Protein AF-K9TD80-F1 (afdb_monomer)

Sequence (139 aa):
MKETVGSLRAYFGLIGVLSVLSTLGELYFYLSFQPGNLFGILLTLIGLGLSCLFLYFSFDLKKLLIKSPEFVSRVILVSAGFQIISLVFSLLWDNGVASIVKPGIGILICWYLLANINRLSRSLQEEMAQKPNENKTDN

Secondary structure (DSSP, 8-state):
----HHHHHHHHHHHHHHHHHHHHHHHHHHHHH-TT-HHHHHHHHHHHHHHHHHHHHHHHHHHHHHH-HHHHHHHHHHHHHHHHHHHHHHHHH---HHHHHHHHHHHHHHHHHHHHHHHHHHHHHHHHHHTTSSSSS--

Foldseek 3Di:
DQDDPLNLLVLLQVQLVVQLVVLVVQCCCCVPPPVVPVVSNVLSVVSNVLSVVSNVCSVCVVVCLAPPLPVVLVSLVVQLVSLVVQLVVCVVPPPDPCSNVVSVVSNVSSVVSNVSSVVVSVVVVVVVVVPPPPPPDDD

Radius of gyration: 18.93 Å; Cα contacts (8 Å, |Δi|>4): 98; chains: 1; bounding box: 47×21×67 Å

Mean predicted aligned error: 9.88 Å

Nearest PDB structures (foldseek):
  6q58-assembly1_A  TM=6.544E-01  e=3.831E+00  Streptomyces lividans 1326
  6qvh-assembly1_A  TM=5.609E-01  e=2.320E+00  Streptomyces lividans 1326
  6qyb-assembly1_A  TM=5.605E-01  e=2.696E+00  Streptomyces lividans 1326
  3ja6-assembly1_I  TM=4.827E-01  e=5.722E+00  Escherichia coli

Organism: NCBI:txid56110

Structure (mmCIF, N/CA/C/O backbone):
data_AF-K9TD80-F1
#
_entry.id   AF-K9TD80-F1
#
loop_
_atom_site.group_PDB
_atom_site.id
_atom_site.type_symbol
_atom_site.label_atom_id
_atom_site.label_alt_id
_atom_site.label_comp_id
_atom_site.label_asym_id
_atom_site.label_entity_id
_atom_site.label_seq_id
_atom_site.pdbx_PDB_ins_code
_atom_site.Cartn_x
_atom_site.Cartn_y
_atom_site.Cartn_z
_atom_site.occupancy
_atom_site.B_iso_or_equiv
_atom_site.auth_seq_id
_atom_site.auth_comp_id
_atom_site.auth_asym_id
_atom_site.auth_atom_id
_atom_site.pdbx_PDB_model_num
ATOM 1 N N . MET A 1 1 ? -25.327 2.388 3.262 1.00 47.34 1 MET A N 1
ATOM 2 C CA . MET A 1 1 ? -24.939 1.171 4.009 1.00 47.34 1 MET A CA 1
ATOM 3 C C . MET A 1 1 ? -23.880 1.562 5.035 1.00 47.34 1 MET A C 1
ATOM 5 O O . MET A 1 1 ? -22.916 2.222 4.664 1.00 47.34 1 MET A O 1
ATOM 9 N N . LYS A 1 2 ? -24.106 1.293 6.329 1.00 51.56 2 LYS A N 1
ATOM 10 C CA . LYS A 1 2 ? -23.135 1.596 7.396 1.00 51.56 2 LYS A CA 1
ATOM 11 C C . LYS A 1 2 ? -22.013 0.562 7.311 1.00 51.56 2 LYS A C 1
ATOM 13 O O . LYS A 1 2 ? -22.211 -0.579 7.709 1.00 51.56 2 LYS A O 1
ATOM 18 N N . GLU A 1 3 ? -20.876 0.930 6.735 1.00 55.09 3 GLU A N 1
ATOM 19 C CA . GLU A 1 3 ? -19.716 0.039 6.716 1.00 55.09 3 GLU A CA 1
ATOM 20 C C . GLU A 1 3 ? -19.195 -0.149 8.138 1.00 55.09 3 GLU A C 1
ATOM 22 O O . GLU A 1 3 ? -18.889 0.816 8.839 1.00 55.09 3 GLU A O 1
ATOM 27 N N . THR A 1 4 ? -19.142 -1.401 8.576 1.00 68.44 4 THR A N 1
ATOM 28 C CA . THR A 1 4 ? -18.625 -1.789 9.885 1.00 68.44 4 THR A CA 1
ATOM 29 C C . THR A 1 4 ? -17.099 -1.812 9.874 1.00 68.44 4 THR A C 1
ATOM 31 O O . THR A 1 4 ? -16.465 -2.048 8.846 1.00 68.44 4 THR 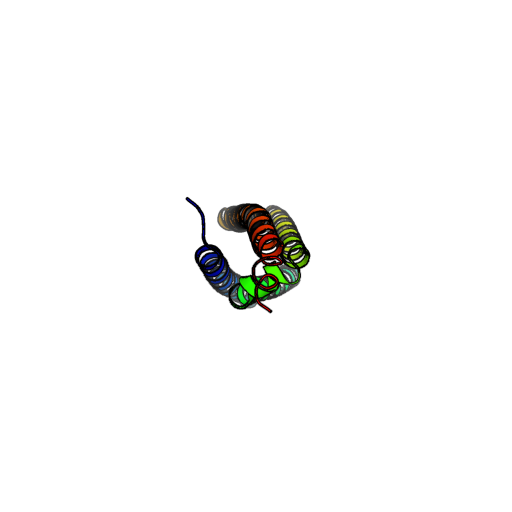A O 1
ATOM 34 N N . VAL A 1 5 ? -16.484 -1.628 11.046 1.00 65.50 5 VAL A N 1
ATOM 35 C CA . VAL A 1 5 ? -15.018 -1.667 11.226 1.00 65.50 5 VAL A CA 1
ATOM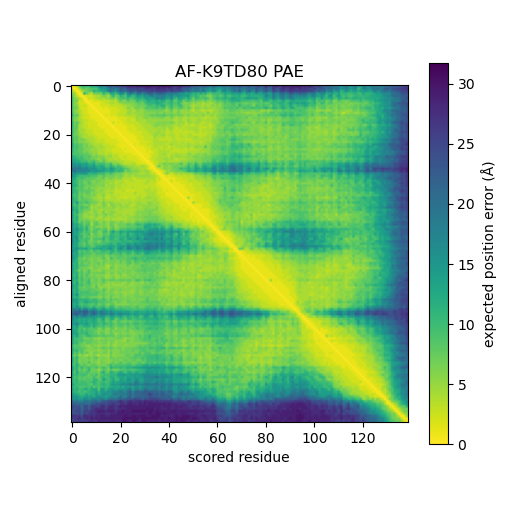 36 C C . VAL A 1 5 ? -14.392 -2.946 10.640 1.00 65.50 5 VAL A C 1
ATOM 38 O O . VAL A 1 5 ? -13.267 -2.919 10.150 1.00 65.50 5 VAL A O 1
ATOM 41 N N . GLY A 1 6 ? -15.134 -4.061 10.652 1.00 68.50 6 GLY A N 1
ATOM 42 C CA . GLY A 1 6 ? -14.713 -5.333 10.057 1.00 68.50 6 GLY A CA 1
ATOM 43 C C . GLY A 1 6 ? -14.607 -5.303 8.528 1.00 68.50 6 GLY A C 1
ATOM 44 O O . GLY A 1 6 ? -13.649 -5.844 7.986 1.00 68.50 6 GLY A O 1
ATOM 45 N N . SER A 1 7 ? -15.528 -4.618 7.844 1.00 73.69 7 SER A N 1
ATOM 46 C CA . SER A 1 7 ? -15.467 -4.391 6.392 1.00 73.69 7 SER A CA 1
ATOM 47 C C . SER A 1 7 ? -14.211 -3.604 6.026 1.00 73.69 7 SER A C 1
ATOM 49 O O . SER A 1 7 ? -13.415 -4.036 5.196 1.00 73.69 7 SER A O 1
ATOM 51 N N . LEU A 1 8 ? -13.971 -2.489 6.723 1.00 71.19 8 LEU A N 1
ATOM 52 C CA . LEU A 1 8 ? -12.803 -1.643 6.478 1.00 71.19 8 LEU A CA 1
ATOM 53 C C . LEU A 1 8 ? -11.493 -2.408 6.725 1.00 71.19 8 LEU A C 1
ATOM 55 O O . LEU A 1 8 ? -10.556 -2.309 5.940 1.00 71.19 8 LEU A O 1
ATOM 59 N N . ARG A 1 9 ? -11.457 -3.238 7.772 1.00 75.06 9 ARG A N 1
ATOM 60 C CA . ARG A 1 9 ? -10.335 -4.134 8.069 1.00 75.06 9 ARG A CA 1
ATOM 61 C C . ARG A 1 9 ? -10.057 -5.117 6.926 1.00 75.06 9 ARG A C 1
ATOM 63 O O . ARG A 1 9 ? -8.901 -5.279 6.541 1.00 7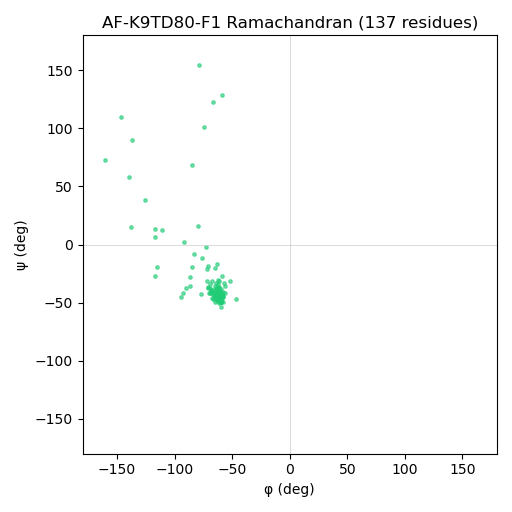5.06 9 ARG A O 1
ATOM 70 N N . ALA A 1 10 ? -11.099 -5.746 6.382 1.00 75.94 10 ALA A N 1
ATOM 71 C CA . ALA A 1 10 ? -10.972 -6.653 5.246 1.00 75.94 10 ALA A CA 1
ATOM 72 C C . ALA A 1 10 ? -10.440 -5.925 4.003 1.00 75.94 10 ALA A C 1
ATOM 74 O O . ALA A 1 10 ? -9.537 -6.445 3.353 1.00 75.94 10 ALA A O 1
ATOM 75 N N . TYR A 1 11 ? -10.910 -4.701 3.729 1.00 79.06 11 TYR A N 1
ATOM 76 C CA . TYR A 1 11 ? -10.380 -3.865 2.646 1.00 79.06 11 TYR A CA 1
ATOM 77 C C . TYR A 1 11 ? -8.890 -3.563 2.824 1.00 79.06 11 TYR A C 1
ATOM 79 O O . TYR A 1 11 ? -8.117 -3.798 1.900 1.00 79.06 11 TYR A O 1
ATOM 87 N N . PHE A 1 12 ? -8.468 -3.110 4.009 1.00 76.75 12 PHE A N 1
ATOM 88 C CA . PHE A 1 12 ? -7.050 -2.876 4.315 1.00 76.75 12 PHE A CA 1
ATOM 89 C C . PHE A 1 12 ? -6.197 -4.131 4.095 1.00 76.75 12 PHE A C 1
ATOM 91 O O . PHE A 1 12 ? -5.111 -4.040 3.528 1.00 76.75 12 PHE A O 1
ATOM 98 N N . GLY A 1 13 ? -6.698 -5.300 4.505 1.00 79.12 13 GLY A N 1
ATOM 99 C CA . GLY A 1 13 ? -6.017 -6.578 4.301 1.00 79.12 13 GLY A CA 1
ATOM 100 C C . GLY A 1 13 ? -5.895 -6.941 2.823 1.00 79.12 13 GLY A C 1
ATOM 101 O O . GLY A 1 13 ? -4.797 -7.229 2.356 1.00 79.12 13 GLY A O 1
ATOM 102 N N . LEU A 1 14 ? -6.997 -6.866 2.073 1.00 82.12 14 LEU A N 1
ATOM 103 C CA . LEU A 1 14 ? -7.025 -7.159 0.637 1.00 82.12 14 LEU A CA 1
ATOM 104 C C . LEU A 1 14 ? -6.078 -6.242 -0.139 1.00 82.12 14 LEU A C 1
ATOM 106 O O . LEU A 1 14 ? -5.255 -6.724 -0.912 1.00 82.12 14 LEU A O 1
ATOM 110 N N . ILE A 1 15 ? -6.156 -4.934 0.111 1.00 80.19 15 ILE A N 1
ATOM 111 C CA . ILE A 1 15 ? -5.297 -3.928 -0.521 1.00 80.19 15 ILE A CA 1
ATOM 112 C C . ILE A 1 15 ? -3.837 -4.160 -0.138 1.00 80.19 15 ILE A C 1
ATOM 114 O O . ILE A 1 15 ? -2.971 -4.103 -1.002 1.00 80.19 15 ILE A O 1
ATOM 118 N N . GLY A 1 16 ? -3.559 -4.457 1.132 1.00 80.06 16 GLY A N 1
ATOM 119 C CA . GLY A 1 16 ? -2.215 -4.772 1.600 1.00 80.06 16 GLY A CA 1
ATOM 120 C C . GLY A 1 16 ? -1.614 -5.971 0.865 1.00 80.06 16 GLY A C 1
ATOM 121 O O . GLY A 1 16 ? -0.514 -5.867 0.331 1.00 80.06 16 GLY A O 1
ATOM 122 N N . VAL A 1 17 ? -2.352 -7.083 0.765 1.00 84.00 17 VAL A N 1
ATOM 123 C CA . VAL A 1 17 ? -1.903 -8.286 0.042 1.00 84.00 17 VAL A CA 1
ATOM 124 C C . VAL A 1 17 ? -1.694 -7.996 -1.446 1.00 84.00 17 VAL A C 1
ATOM 126 O O . VAL A 1 17 ? -0.637 -8.321 -1.984 1.00 84.00 17 VAL A O 1
ATOM 129 N N . LEU A 1 18 ? -2.663 -7.356 -2.108 1.00 84.25 18 LEU A N 1
ATOM 130 C CA . LEU A 1 18 ? -2.559 -6.989 -3.525 1.00 84.25 18 LEU A CA 1
ATOM 131 C C . LEU A 1 18 ? -1.363 -6.073 -3.791 1.00 84.25 18 LEU A C 1
ATOM 133 O O . LEU A 1 18 ? -0.615 -6.305 -4.742 1.00 84.25 18 LEU A O 1
ATOM 137 N N . SER A 1 19 ? -1.150 -5.066 -2.944 1.00 81.06 19 SER A N 1
ATOM 138 C CA . SER A 1 19 ? -0.020 -4.153 -3.081 1.00 81.06 19 SER A CA 1
ATOM 139 C C . SER A 1 19 ? 1.313 -4.860 -2.870 1.00 81.06 19 SER A C 1
ATOM 141 O O . SER A 1 19 ? 2.213 -4.632 -3.675 1.00 81.06 19 SER A O 1
ATOM 143 N N . VAL A 1 20 ? 1.441 -5.756 -1.879 1.00 84.25 20 VAL A N 1
ATOM 144 C CA . VAL A 1 20 ? 2.663 -6.560 -1.675 1.00 84.25 20 VAL A CA 1
ATOM 145 C C . VAL A 1 20 ? 2.952 -7.433 -2.893 1.00 84.25 20 VAL A C 1
ATOM 147 O O . VAL A 1 20 ? 4.065 -7.408 -3.409 1.00 84.25 20 VAL A O 1
ATOM 150 N N . LEU A 1 21 ? 1.960 -8.174 -3.393 1.00 85.75 21 LEU A N 1
ATOM 151 C CA . LEU A 1 21 ? 2.145 -9.025 -4.573 1.00 85.75 21 LEU A CA 1
ATOM 152 C C . LEU A 1 21 ? 2.564 -8.205 -5.796 1.00 85.75 21 LEU A C 1
ATOM 154 O O . LEU A 1 21 ? 3.459 -8.602 -6.539 1.00 85.75 21 LEU A O 1
ATOM 158 N N . SER A 1 22 ? 1.952 -7.036 -5.979 1.00 81.12 22 SER A N 1
ATOM 159 C CA . SER A 1 22 ? 2.271 -6.158 -7.098 1.00 81.12 22 SER A CA 1
ATOM 160 C C . SER A 1 22 ? 3.668 -5.537 -6.982 1.00 81.12 22 SER A C 1
ATOM 162 O O . SER A 1 22 ? 4.392 -5.514 -7.974 1.00 81.12 22 SER A O 1
ATOM 164 N N . THR A 1 23 ? 4.083 -5.092 -5.790 1.00 83.19 23 THR A N 1
ATOM 165 C CA . THR A 1 23 ? 5.439 -4.547 -5.570 1.00 83.19 23 THR A CA 1
ATOM 166 C C . THR A 1 23 ? 6.519 -5.618 -5.667 1.00 83.19 23 THR A C 1
ATOM 168 O O . THR A 1 23 ? 7.594 -5.340 -6.186 1.00 83.19 23 THR A O 1
ATOM 171 N N . LEU A 1 24 ? 6.251 -6.857 -5.245 1.00 84.69 24 LEU A N 1
ATOM 172 C CA . LEU A 1 24 ? 7.174 -7.975 -5.464 1.00 84.69 24 LEU A CA 1
ATOM 173 C C . LEU A 1 24 ? 7.348 -8.289 -6.956 1.00 84.69 24 LEU A C 1
ATOM 175 O O . LEU A 1 24 ? 8.470 -8.527 -7.401 1.00 84.69 24 LEU A O 1
ATOM 179 N N . GLY A 1 25 ? 6.260 -8.250 -7.732 1.00 83.25 25 GLY A N 1
ATOM 180 C CA . GLY A 1 25 ? 6.311 -8.410 -9.187 1.00 83.25 25 GLY A CA 1
ATOM 181 C C . GLY A 1 25 ? 7.129 -7.313 -9.874 1.00 83.25 25 GLY A C 1
ATOM 182 O O . GLY A 1 25 ? 7.970 -7.613 -10.719 1.00 83.25 25 GLY A O 1
ATOM 183 N N . GLU A 1 26 ? 6.945 -6.055 -9.467 1.00 79.81 26 GLU A N 1
ATOM 184 C CA . GLU A 1 26 ? 7.746 -4.923 -9.956 1.00 79.81 26 GLU A CA 1
ATOM 185 C C . GLU A 1 26 ? 9.219 -5.057 -9.577 1.00 79.81 26 GLU A C 1
ATOM 187 O O . GLU A 1 26 ? 10.092 -4.853 -10.416 1.00 79.81 26 GLU A O 1
ATOM 192 N N . LEU A 1 27 ? 9.512 -5.466 -8.341 1.00 84.06 27 LEU A N 1
ATOM 193 C CA . LEU A 1 27 ? 10.884 -5.648 -7.879 1.00 84.06 27 LEU A CA 1
ATOM 194 C C . LEU A 1 27 ? 11.599 -6.734 -8.691 1.00 84.06 27 LEU A C 1
ATOM 196 O O . LEU A 1 27 ? 12.736 -6.536 -9.118 1.00 84.06 27 LEU A O 1
ATOM 200 N N . TYR A 1 28 ? 10.921 -7.856 -8.948 1.00 85.25 28 TYR A N 1
ATOM 201 C CA . TYR A 1 28 ? 11.435 -8.920 -9.809 1.00 85.25 28 TYR A CA 1
ATOM 202 C C . TYR A 1 28 ? 11.673 -8.433 -11.243 1.00 85.25 28 TYR A C 1
ATOM 204 O O . TYR A 1 28 ? 12.706 -8.754 -11.835 1.00 85.25 28 TYR A O 1
ATOM 212 N N . PHE A 1 29 ? 10.755 -7.632 -11.790 1.00 81.62 29 PHE A N 1
ATOM 213 C CA . PHE A 1 29 ? 10.899 -7.053 -13.121 1.00 81.62 29 PHE A CA 1
ATOM 214 C C . PHE A 1 29 ? 12.115 -6.122 -13.210 1.00 81.62 29 PHE A C 1
ATOM 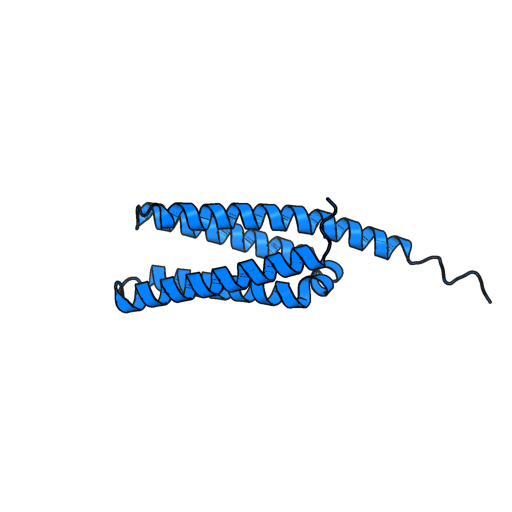216 O O . PHE A 1 29 ? 12.939 -6.285 -14.110 1.00 81.62 29 PHE A O 1
ATOM 223 N N . TYR A 1 30 ? 12.290 -5.205 -12.252 1.00 80.62 30 TYR A N 1
ATOM 224 C CA . TYR A 1 30 ? 13.444 -4.304 -12.229 1.00 80.62 30 TYR A CA 1
ATOM 225 C C . TYR A 1 30 ? 14.763 -5.061 -12.052 1.00 80.62 30 TYR A C 1
ATOM 227 O O . TYR A 1 30 ? 15.713 -4.789 -12.777 1.00 80.62 30 TYR A O 1
ATOM 235 N N . LEU A 1 31 ? 14.822 -6.057 -11.164 1.00 81.06 31 LEU A N 1
ATOM 236 C CA . LEU A 1 31 ? 16.029 -6.870 -10.973 1.00 81.06 31 LEU A CA 1
ATOM 237 C C . LEU A 1 31 ? 16.388 -7.707 -12.209 1.00 81.06 31 LEU A C 1
ATOM 239 O O . LEU A 1 31 ? 17.571 -7.879 -12.496 1.00 81.06 31 LEU A O 1
ATOM 243 N N . SER A 1 32 ? 15.391 -8.220 -12.936 1.00 83.69 32 SER A N 1
ATOM 244 C CA . SER A 1 32 ? 15.612 -9.153 -14.050 1.00 83.69 32 SER A CA 1
ATOM 245 C C . SER A 1 32 ? 15.800 -8.460 -15.401 1.00 83.69 32 SER A C 1
ATOM 247 O O . SER A 1 32 ? 16.602 -8.914 -16.211 1.00 83.69 32 SER A O 1
ATOM 249 N N . PHE A 1 33 ? 15.072 -7.370 -15.659 1.00 79.38 33 PHE A N 1
ATOM 250 C CA . PHE A 1 33 ? 15.012 -6.724 -16.978 1.00 79.38 33 PHE A CA 1
ATOM 251 C C . PHE A 1 33 ? 15.605 -5.309 -17.005 1.00 79.38 33 PHE A C 1
ATOM 253 O O . PHE A 1 33 ? 15.964 -4.829 -18.079 1.00 79.38 33 PHE A O 1
ATOM 260 N N . GLN A 1 34 ? 15.743 -4.636 -15.857 1.00 79.06 34 GLN A N 1
ATOM 261 C CA . GLN A 1 34 ? 16.334 -3.294 -15.762 1.00 79.06 34 GLN A CA 1
ATOM 262 C C . GLN A 1 34 ? 17.252 -3.132 -14.532 1.00 79.06 34 GLN A C 1
ATOM 264 O O . GLN A 1 34 ? 17.045 -2.224 -13.722 1.00 79.06 34 GLN A O 1
ATOM 269 N N . PRO A 1 35 ? 18.306 -3.956 -14.384 1.00 72.62 35 PRO A N 1
ATOM 270 C CA . PRO A 1 35 ? 19.139 -3.971 -13.176 1.00 72.62 35 PRO A CA 1
ATOM 271 C C . PRO A 1 35 ? 19.881 -2.647 -12.906 1.00 72.62 35 PRO A C 1
ATOM 273 O O . PRO A 1 35 ? 20.326 -2.408 -11.788 1.00 72.62 35 PRO A O 1
ATOM 276 N N . GLY A 1 36 ? 19.998 -1.764 -13.905 1.00 75.00 36 GLY A N 1
ATOM 277 C CA . GLY A 1 36 ? 20.569 -0.420 -13.753 1.00 75.00 36 GLY A CA 1
ATOM 278 C C . GLY A 1 36 ? 19.592 0.645 -13.236 1.00 75.00 36 GLY A C 1
ATOM 279 O O . GLY A 1 36 ? 20.014 1.757 -12.923 1.00 75.00 36 GLY A O 1
ATOM 280 N N . ASN A 1 37 ? 18.294 0.342 -13.131 1.00 79.56 37 ASN A N 1
ATOM 281 C CA . ASN A 1 37 ? 17.276 1.298 -12.698 1.00 79.56 37 ASN A CA 1
ATOM 282 C C . ASN A 1 37 ? 17.182 1.357 -11.163 1.00 79.56 37 ASN A C 1
ATOM 284 O O . ASN A 1 37 ? 16.198 0.938 -10.551 1.00 79.56 37 ASN A O 1
ATOM 288 N N . LEU A 1 38 ? 18.232 1.895 -10.535 1.00 82.19 38 LEU A N 1
ATOM 289 C CA . LEU A 1 38 ? 18.321 2.047 -9.077 1.00 82.19 38 LEU A CA 1
ATOM 290 C C . LEU A 1 38 ? 17.157 2.867 -8.504 1.00 82.19 38 LEU A C 1
ATOM 292 O O . LEU A 1 38 ? 16.691 2.580 -7.404 1.00 82.19 38 LEU A O 1
ATOM 296 N N . PHE A 1 39 ? 16.661 3.852 -9.258 1.00 79.50 39 PHE A N 1
ATOM 297 C CA . PHE A 1 39 ? 15.519 4.673 -8.858 1.00 79.50 39 PHE A CA 1
ATOM 298 C C . PHE A 1 39 ? 14.227 3.855 -8.772 1.00 79.50 39 PHE A C 1
ATOM 300 O O . PHE A 1 39 ? 13.527 3.935 -7.763 1.00 79.50 39 PHE A O 1
ATOM 307 N N . GLY A 1 40 ? 13.947 3.025 -9.783 1.00 77.94 40 GLY A N 1
ATOM 308 C CA . GLY A 1 40 ? 12.812 2.102 -9.778 1.00 77.94 40 GLY A CA 1
ATOM 309 C C . GLY A 1 40 ? 12.874 1.140 -8.593 1.00 77.94 40 GLY A C 1
ATOM 310 O O . GLY A 1 40 ? 11.900 1.008 -7.854 1.00 77.94 40 GLY A O 1
ATOM 311 N N . ILE A 1 41 ? 14.044 0.554 -8.322 1.00 81.94 41 ILE A N 1
ATOM 312 C CA . ILE A 1 41 ? 14.255 -0.338 -7.168 1.00 81.94 41 ILE A CA 1
ATOM 313 C C . ILE A 1 41 ? 13.972 0.390 -5.844 1.00 81.94 41 ILE A C 1
ATOM 315 O O . ILE A 1 41 ? 13.263 -0.146 -4.990 1.00 81.94 41 ILE A O 1
ATOM 319 N N . LEU A 1 42 ? 14.465 1.624 -5.683 1.00 85.62 42 LEU A N 1
ATOM 320 C CA . LEU A 1 42 ? 14.252 2.422 -4.472 1.00 85.62 42 LEU A CA 1
ATOM 321 C C . LEU A 1 42 ? 12.765 2.740 -4.249 1.00 85.62 42 LEU A C 1
ATOM 323 O O . LEU A 1 42 ? 12.251 2.555 -3.145 1.00 85.62 42 LEU A O 1
ATOM 327 N N . LEU A 1 43 ? 12.067 3.175 -5.303 1.00 82.75 43 LEU A N 1
ATOM 328 C CA . LEU A 1 43 ? 10.620 3.410 -5.288 1.00 82.75 43 LEU A CA 1
ATOM 329 C C . LEU A 1 43 ? 9.867 2.135 -4.900 1.00 82.75 43 LEU A C 1
ATOM 331 O O . LEU A 1 43 ? 8.994 2.172 -4.035 1.00 82.75 43 LEU A O 1
ATOM 335 N N . THR A 1 44 ? 10.249 0.994 -5.471 1.00 83.50 44 THR A N 1
ATOM 336 C CA . THR A 1 44 ? 9.594 -0.286 -5.179 1.00 83.50 44 THR A CA 1
ATOM 337 C C . THR A 1 44 ? 9.787 -0.699 -3.716 1.00 83.50 44 THR A C 1
ATOM 339 O O . THR A 1 44 ? 8.841 -1.166 -3.085 1.00 83.50 44 THR A O 1
ATOM 342 N N . LEU A 1 45 ? 10.970 -0.461 -3.131 1.00 85.88 45 LEU A N 1
ATOM 343 C CA . LEU A 1 45 ? 11.230 -0.694 -1.704 1.00 85.88 45 LEU A CA 1
ATOM 344 C C . LEU A 1 45 ? 10.354 0.179 -0.797 1.00 85.88 45 LEU A C 1
ATOM 346 O O . LEU A 1 45 ? 9.800 -0.311 0.189 1.00 85.88 45 LEU A O 1
ATOM 350 N N . ILE A 1 46 ? 10.213 1.464 -1.129 1.00 84.62 46 ILE A N 1
ATOM 351 C CA . ILE A 1 46 ? 9.352 2.386 -0.377 1.00 84.62 46 ILE A CA 1
ATOM 352 C C . ILE A 1 46 ? 7.892 1.919 -0.468 1.00 84.62 46 ILE A C 1
ATOM 354 O O . ILE A 1 46 ? 7.207 1.825 0.553 1.00 84.62 46 ILE A O 1
ATOM 358 N N . GLY A 1 47 ? 7.438 1.543 -1.668 1.00 82.88 47 GLY A N 1
ATOM 359 C CA . GLY A 1 47 ? 6.110 0.975 -1.899 1.00 82.88 47 GLY A CA 1
ATOM 360 C C . GLY A 1 47 ? 5.863 -0.316 -1.112 1.00 82.88 47 GLY A C 1
ATOM 361 O O . GLY A 1 47 ? 4.777 -0.505 -0.558 1.00 82.88 47 GLY A O 1
ATOM 362 N N . LEU A 1 48 ? 6.874 -1.179 -0.988 1.00 83.38 48 LEU A N 1
ATOM 363 C CA . LEU A 1 48 ? 6.809 -2.398 -0.181 1.00 83.38 48 LEU A CA 1
ATOM 364 C C . LEU A 1 48 ? 6.629 -2.068 1.310 1.00 83.38 48 LEU A C 1
ATOM 366 O O . LEU A 1 48 ? 5.766 -2.643 1.972 1.00 83.38 48 LEU A O 1
ATOM 370 N N . GLY A 1 49 ? 7.383 -1.093 1.831 1.00 83.94 49 GLY A N 1
ATOM 371 C CA . GLY A 1 49 ? 7.250 -0.620 3.213 1.00 83.94 49 GLY A CA 1
ATOM 372 C C . GLY A 1 49 ? 5.855 -0.064 3.514 1.00 83.94 49 GLY A C 1
ATOM 373 O O . GLY A 1 49 ? 5.243 -0.416 4.525 1.00 83.94 49 GLY A O 1
ATOM 374 N N . LEU A 1 50 ? 5.308 0.734 2.595 1.00 80.00 50 LEU A N 1
ATOM 375 C CA . LEU A 1 50 ? 3.930 1.227 2.656 1.00 80.00 50 LEU A CA 1
ATOM 376 C C . LEU A 1 50 ? 2.910 0.081 2.641 1.00 80.00 50 LEU A C 1
ATOM 378 O O . LEU A 1 50 ? 1.973 0.081 3.438 1.00 80.00 50 LEU A O 1
ATOM 382 N N . SER A 1 51 ? 3.112 -0.925 1.792 1.00 80.75 51 SER A N 1
ATOM 383 C CA . SER A 1 51 ? 2.235 -2.101 1.699 1.00 80.75 51 SER A CA 1
ATOM 384 C C . SER A 1 51 ? 2.230 -2.918 2.994 1.00 80.75 51 SER A C 1
ATOM 386 O O . SER A 1 51 ? 1.167 -3.318 3.475 1.00 80.75 51 SER A O 1
ATOM 388 N N . CYS A 1 52 ? 3.397 -3.085 3.621 1.00 81.06 52 CYS A N 1
ATOM 389 C CA . CYS A 1 52 ? 3.516 -3.677 4.951 1.00 81.06 52 CYS A CA 1
ATOM 390 C C . CYS A 1 52 ? 2.785 -2.852 6.019 1.00 81.06 52 CYS A C 1
ATOM 392 O O . CYS A 1 52 ? 2.141 -3.433 6.891 1.00 81.06 52 CYS A O 1
ATOM 394 N N . LEU A 1 53 ? 2.811 -1.517 5.938 1.00 78.44 53 LEU A N 1
ATOM 395 C CA . LEU A 1 53 ? 2.022 -0.663 6.832 1.00 78.44 53 LEU A CA 1
ATOM 396 C C . LEU A 1 53 ? 0.512 -0.868 6.647 1.00 78.44 53 LEU A C 1
ATOM 398 O O . LEU A 1 53 ? -0.215 -0.966 7.635 1.00 78.44 53 LEU A O 1
ATOM 402 N N . PHE A 1 54 ? 0.030 -0.975 5.405 1.00 75.75 54 PHE A N 1
ATOM 403 C CA . PHE A 1 54 ? -1.379 -1.280 5.128 1.00 75.75 54 PHE A CA 1
ATOM 404 C C . PHE A 1 54 ? -1.789 -2.649 5.689 1.00 75.75 54 PHE A C 1
ATOM 406 O O . PHE A 1 54 ? -2.853 -2.768 6.303 1.00 75.75 54 PHE A O 1
ATOM 413 N N . LEU A 1 55 ? -0.927 -3.663 5.560 1.00 79.06 55 LEU A N 1
ATOM 414 C CA . LEU A 1 55 ? -1.133 -4.967 6.192 1.00 79.06 55 LEU A CA 1
ATOM 415 C C . LEU A 1 55 ? -1.150 -4.866 7.717 1.00 79.06 55 LEU A C 1
ATOM 417 O O . LEU A 1 55 ? -2.045 -5.424 8.345 1.00 79.06 55 LEU A O 1
ATOM 421 N N . TYR A 1 56 ? -0.229 -4.121 8.323 1.00 79.81 56 TYR A N 1
ATOM 422 C CA . TYR A 1 56 ? -0.215 -3.900 9.768 1.00 79.81 56 TYR A CA 1
ATOM 423 C C . TYR A 1 56 ? -1.521 -3.251 10.250 1.00 79.81 56 TYR A C 1
ATOM 425 O O . TYR A 1 56 ? -2.151 -3.716 11.204 1.00 79.81 56 TYR A O 1
ATOM 433 N N . PHE A 1 57 ? -2.005 -2.238 9.529 1.00 75.12 57 PHE A N 1
ATOM 434 C CA . PHE A 1 57 ? -3.298 -1.625 9.814 1.00 75.12 57 PHE A CA 1
ATOM 435 C C . PHE A 1 57 ? -4.464 -2.593 9.656 1.00 75.12 57 PHE A C 1
ATOM 437 O O . PHE A 1 57 ? -5.418 -2.486 10.415 1.00 75.12 57 PHE A O 1
ATOM 444 N N . SER A 1 58 ? -4.389 -3.587 8.771 1.00 76.88 58 SER A N 1
ATOM 445 C CA . SER A 1 58 ? -5.425 -4.623 8.674 1.00 76.88 58 SER A CA 1
ATOM 446 C C . SER A 1 58 ? -5.546 -5.506 9.926 1.00 76.88 58 SER A C 1
ATOM 448 O O . SER A 1 58 ? -6.592 -6.115 10.140 1.00 76.88 58 SER A O 1
ATOM 450 N N . PHE A 1 59 ? -4.530 -5.579 10.788 1.00 73.69 59 PHE A N 1
ATOM 451 C CA . PHE A 1 59 ? -4.616 -6.336 12.040 1.00 73.69 59 PHE A CA 1
ATOM 452 C C . PHE A 1 59 ? -5.065 -5.462 13.210 1.00 73.69 59 PHE A C 1
ATOM 454 O O . PHE A 1 59 ? -5.936 -5.874 13.977 1.00 73.69 59 PHE A O 1
ATOM 461 N N . ASP A 1 60 ? -4.542 -4.239 13.301 1.00 74.31 60 ASP A N 1
ATOM 462 C CA . ASP A 1 60 ? -4.694 -3.383 14.483 1.00 74.31 60 ASP A CA 1
ATOM 463 C C . ASP A 1 60 ? -5.595 -2.146 14.268 1.00 74.31 60 ASP A C 1
ATOM 465 O O . ASP A 1 60 ? -5.664 -1.263 15.126 1.00 74.31 60 ASP A O 1
ATOM 469 N N . LEU A 1 61 ? -6.351 -2.090 13.158 1.00 70.25 61 LEU A N 1
ATOM 470 C CA . LEU A 1 61 ? -7.187 -0.945 12.757 1.00 70.25 61 LEU A CA 1
ATOM 471 C C . LEU A 1 61 ? -8.048 -0.393 13.901 1.00 70.25 61 LEU A C 1
ATOM 473 O O . LEU A 1 61 ? -8.097 0.810 14.139 1.00 70.25 61 LEU A O 1
ATO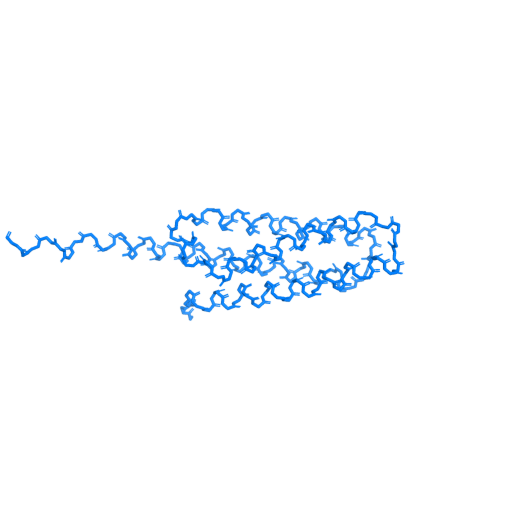M 477 N N . LYS A 1 62 ? -8.719 -1.287 14.637 1.00 65.56 62 LYS A N 1
ATOM 478 C CA . LYS A 1 62 ? -9.646 -0.915 15.713 1.00 65.56 62 LYS A CA 1
ATOM 479 C C . LYS A 1 62 ? -8.909 -0.271 16.891 1.00 65.56 62 LYS A C 1
ATOM 481 O O . LYS A 1 62 ? -9.392 0.703 17.455 1.00 65.56 62 LYS A O 1
ATOM 486 N N . LYS A 1 63 ? -7.720 -0.778 17.225 1.00 67.69 63 LYS A N 1
ATOM 487 C CA . LYS A 1 63 ? -6.858 -0.238 18.284 1.00 67.69 63 LYS A CA 1
ATOM 488 C C . LYS A 1 63 ? -6.266 1.110 17.876 1.00 67.69 63 LYS A C 1
ATOM 490 O O . LYS A 1 63 ? -6.252 2.033 18.687 1.00 67.69 63 LYS A O 1
ATOM 495 N N . LEU A 1 64 ? -5.831 1.248 16.623 1.00 66.44 64 LEU A N 1
ATOM 496 C CA . LEU A 1 64 ? -5.253 2.493 16.117 1.00 66.44 64 LEU A CA 1
ATOM 497 C C . LEU A 1 64 ? -6.277 3.610 15.934 1.00 66.44 64 LEU A C 1
ATOM 499 O O . LEU A 1 64 ? -5.953 4.751 16.248 1.00 66.44 64 LEU A O 1
ATOM 503 N N . LEU A 1 65 ? -7.501 3.315 15.487 1.00 66.81 65 LEU A N 1
ATOM 504 C CA . LEU A 1 65 ? -8.547 4.341 15.394 1.00 66.81 65 LEU A CA 1
ATOM 505 C C . LEU A 1 65 ? -8.936 4.906 16.762 1.00 66.81 65 LEU A C 1
ATOM 507 O O . LEU A 1 65 ? -9.284 6.078 16.854 1.00 66.81 65 LEU A O 1
ATOM 511 N N . ILE A 1 66 ? -8.879 4.077 17.806 1.00 65.56 66 ILE A N 1
ATOM 512 C CA . ILE A 1 66 ? -9.184 4.491 19.178 1.00 65.56 66 ILE A CA 1
ATOM 513 C C . ILE A 1 66 ? -8.015 5.280 19.778 1.00 65.56 66 ILE A C 1
ATOM 515 O O . ILE A 1 66 ? -8.232 6.286 20.446 1.00 65.56 66 ILE A O 1
ATOM 519 N N . LYS A 1 67 ? -6.773 4.833 19.552 1.00 71.56 67 LYS A N 1
ATOM 520 C CA . LYS A 1 67 ? -5.589 5.395 20.217 1.00 71.56 67 LYS A CA 1
ATOM 521 C C . LYS A 1 67 ? -4.994 6.607 19.490 1.00 71.56 67 LYS A C 1
ATOM 523 O O . LYS A 1 67 ? -4.476 7.505 20.143 1.00 71.56 67 LYS A O 1
ATOM 528 N N . SER A 1 68 ? -5.022 6.624 18.156 1.00 72.44 68 SER A N 1
ATOM 529 C CA . SER A 1 68 ? -4.360 7.648 17.335 1.00 72.44 68 SER A CA 1
ATOM 530 C C . SER A 1 68 ? -4.931 7.706 15.903 1.00 72.44 68 SER A C 1
ATOM 532 O O . SER A 1 68 ? -4.261 7.290 14.948 1.00 72.44 68 SER A O 1
ATOM 534 N N . PRO A 1 69 ? -6.151 8.233 15.709 1.00 70.38 69 PRO A N 1
ATOM 535 C CA . PRO A 1 69 ? -6.759 8.341 14.380 1.00 70.38 69 PRO A CA 1
ATOM 536 C C . PRO A 1 69 ? -5.953 9.236 13.423 1.00 70.38 69 PRO A C 1
ATOM 538 O O . PRO A 1 69 ? -5.868 8.946 12.231 1.00 70.38 69 PRO A O 1
ATOM 541 N N . GLU A 1 70 ? -5.273 10.264 13.942 1.00 75.62 70 GLU A N 1
ATOM 542 C CA . GLU A 1 70 ? -4.405 11.139 13.141 1.00 75.62 70 GLU A CA 1
ATOM 543 C C . GLU A 1 70 ? -3.228 10.404 12.492 1.00 75.62 70 GLU A C 1
ATOM 545 O O . GLU A 1 70 ? -2.818 10.759 11.388 1.00 75.62 70 GLU A O 1
ATOM 550 N N . PHE A 1 71 ? -2.683 9.380 13.156 1.00 77.06 71 PHE A N 1
ATOM 551 C CA . PHE A 1 71 ? -1.563 8.609 12.617 1.00 77.06 71 PHE A CA 1
ATOM 552 C C . PHE A 1 71 ? -1.987 7.835 11.368 1.00 77.06 71 PHE A C 1
ATOM 554 O O . PHE A 1 71 ? -1.289 7.857 10.358 1.00 77.06 71 PHE A O 1
ATOM 561 N N . VAL A 1 72 ? -3.171 7.215 11.409 1.00 76.00 72 VAL A N 1
ATOM 562 C CA . VAL A 1 72 ? -3.719 6.473 10.268 1.00 76.00 72 VAL A CA 1
ATOM 563 C C . VAL A 1 72 ? -3.996 7.422 9.100 1.00 76.00 72 VAL A C 1
ATOM 565 O O . VAL A 1 72 ? -3.591 7.138 7.973 1.00 76.00 72 VAL A O 1
ATOM 568 N N . SER A 1 73 ? -4.598 8.587 9.367 1.00 77.50 73 SER A N 1
ATOM 569 C CA . SER A 1 73 ? -4.831 9.605 8.335 1.00 77.50 73 SER A CA 1
ATOM 570 C C . SER A 1 73 ? -3.530 10.135 7.728 1.00 77.50 73 SER A C 1
ATOM 572 O O . SER A 1 73 ? -3.447 10.247 6.507 1.00 77.50 73 SER A O 1
ATOM 574 N N . ARG A 1 74 ? -2.488 10.400 8.533 1.00 79.69 74 ARG A N 1
ATOM 575 C CA . ARG A 1 74 ? -1.172 10.811 8.009 1.00 79.69 74 ARG A CA 1
ATOM 576 C C . ARG A 1 74 ? -0.560 9.745 7.119 1.00 79.69 74 ARG A C 1
ATOM 578 O O . ARG A 1 74 ? -0.073 10.090 6.051 1.00 79.69 74 ARG A O 1
ATOM 585 N N . VAL A 1 75 ? -0.602 8.473 7.517 1.00 79.62 75 VAL A N 1
ATOM 586 C CA . VAL A 1 75 ? -0.049 7.400 6.681 1.00 79.62 75 VAL A CA 1
ATOM 587 C C . VAL A 1 75 ? -0.792 7.306 5.356 1.00 79.62 75 VAL A C 1
ATOM 589 O O . VAL A 1 75 ? -0.141 7.226 4.326 1.00 79.62 75 VAL A O 1
ATOM 592 N N . ILE A 1 76 ? -2.123 7.396 5.342 1.00 81.81 76 ILE A N 1
ATOM 593 C CA . ILE A 1 76 ? -2.889 7.391 4.084 1.00 81.81 76 ILE A CA 1
ATOM 594 C C . ILE A 1 76 ? -2.522 8.586 3.203 1.00 81.81 76 ILE A C 1
ATOM 596 O O . ILE A 1 76 ? -2.410 8.438 1.989 1.00 81.81 76 ILE A O 1
ATOM 600 N N . LEU A 1 77 ? -2.299 9.756 3.799 1.00 81.75 77 LEU A N 1
ATOM 601 C CA . LEU A 1 77 ? -1.912 10.964 3.074 1.00 81.75 77 LEU A CA 1
ATOM 602 C C . LEU A 1 77 ? -0.495 10.839 2.489 1.00 81.75 77 LEU A C 1
ATOM 604 O O . LEU A 1 77 ? -0.277 11.191 1.332 1.00 81.75 77 LEU A O 1
ATOM 608 N N . VAL A 1 78 ? 0.440 10.252 3.242 1.00 83.69 78 VAL A N 1
ATOM 609 C CA . VAL A 1 78 ? 1.785 9.901 2.757 1.00 83.69 78 VAL A CA 1
ATOM 610 C C . VAL A 1 78 ? 1.703 8.866 1.632 1.00 83.69 78 VAL A C 1
ATOM 612 O O . VAL A 1 78 ? 2.352 9.043 0.605 1.00 83.69 78 VAL A O 1
ATOM 615 N N . SER A 1 79 ? 0.861 7.837 1.767 1.00 80.62 79 SER A N 1
ATOM 616 C CA . SER A 1 79 ? 0.610 6.839 0.720 1.00 80.62 79 SER A CA 1
ATOM 617 C C . SER A 1 79 ? 0.047 7.469 -0.551 1.00 80.62 79 SER A C 1
ATOM 619 O O . SER A 1 79 ? 0.501 7.150 -1.646 1.00 80.62 79 SER A O 1
ATOM 621 N N . ALA A 1 80 ? -0.913 8.386 -0.424 1.00 81.31 80 ALA A N 1
ATOM 622 C CA . ALA A 1 80 ? -1.483 9.108 -1.555 1.00 81.31 80 ALA A CA 1
ATOM 623 C C . ALA A 1 80 ? -0.429 9.991 -2.240 1.00 81.31 80 ALA A C 1
ATOM 625 O O . ALA A 1 80 ? -0.311 9.964 -3.463 1.00 81.31 80 ALA A O 1
ATOM 626 N N . GLY A 1 81 ? 0.385 10.714 -1.463 1.00 83.88 81 GLY A N 1
ATOM 627 C CA . GLY A 1 81 ? 1.508 11.493 -1.986 1.00 83.88 81 GLY A CA 1
ATOM 628 C C . GLY A 1 81 ? 2.521 10.621 -2.731 1.00 83.88 81 GLY A C 1
ATOM 629 O O . GLY A 1 81 ? 2.937 10.957 -3.837 1.00 83.88 81 GLY A O 1
ATOM 630 N N . PHE A 1 82 ? 2.854 9.456 -2.176 1.00 82.88 82 PHE A N 1
ATOM 631 C CA . PHE A 1 82 ? 3.739 8.488 -2.817 1.00 82.88 82 PHE A CA 1
ATOM 632 C C . PHE A 1 82 ? 3.164 7.943 -4.134 1.00 82.88 82 PHE A C 1
ATOM 634 O O . PHE A 1 82 ? 3.897 7.814 -5.114 1.00 82.88 82 PHE A O 1
ATOM 641 N N . GLN A 1 83 ? 1.855 7.677 -4.196 1.00 81.50 83 GLN A N 1
ATOM 642 C CA . GLN A 1 83 ? 1.186 7.263 -5.434 1.00 81.50 83 GLN A CA 1
ATOM 643 C C . GLN A 1 83 ? 1.219 8.361 -6.504 1.00 81.50 83 GLN A C 1
ATOM 645 O O . GLN A 1 83 ? 1.423 8.058 -7.675 1.00 81.50 83 GLN A O 1
ATOM 650 N N . ILE A 1 84 ? 1.082 9.635 -6.120 1.00 84.56 84 ILE A N 1
ATOM 651 C CA . ILE A 1 84 ? 1.213 10.769 -7.051 1.00 84.56 84 ILE A CA 1
ATOM 652 C C . ILE A 1 84 ? 2.644 10.859 -7.590 1.00 84.56 84 ILE A C 1
ATOM 654 O O . ILE A 1 84 ? 2.831 10.997 -8.796 1.00 84.56 84 ILE A O 1
ATOM 658 N N . ILE A 1 85 ? 3.657 10.733 -6.727 1.00 84.19 85 ILE A N 1
ATOM 659 C CA . ILE A 1 85 ? 5.064 10.718 -7.158 1.00 84.19 85 ILE A CA 1
ATOM 660 C C . ILE A 1 85 ? 5.311 9.544 -8.114 1.00 84.19 85 ILE A C 1
ATOM 662 O O . ILE A 1 85 ? 5.921 9.729 -9.163 1.00 84.19 85 ILE A O 1
ATOM 666 N N . SER A 1 86 ? 4.789 8.360 -7.788 1.00 79.38 86 SER A N 1
ATOM 667 C CA . SER A 1 86 ? 4.904 7.163 -8.630 1.00 79.38 86 SER A CA 1
ATOM 668 C C . SER A 1 86 ? 4.204 7.335 -9.981 1.00 79.38 86 SER A C 1
ATOM 670 O O . SER A 1 86 ? 4.734 6.902 -11.001 1.00 79.38 86 SER A O 1
ATOM 672 N N . LEU A 1 87 ? 3.049 8.010 -10.014 1.00 81.19 87 LEU A N 1
ATOM 673 C CA . LEU A 1 87 ? 2.332 8.348 -11.245 1.00 81.19 87 LEU A CA 1
ATOM 674 C C . LEU A 1 87 ? 3.150 9.297 -12.126 1.00 81.19 87 LEU A C 1
ATOM 676 O O . LEU A 1 87 ? 3.299 9.044 -13.317 1.00 81.19 87 LEU A O 1
ATOM 680 N N . VAL A 1 88 ? 3.697 10.371 -11.549 1.00 83.06 88 VAL A N 1
ATOM 681 C CA . VAL A 1 88 ? 4.541 11.328 -12.285 1.00 83.06 88 VAL A CA 1
ATOM 682 C C . VAL A 1 88 ? 5.790 10.635 -12.818 1.00 83.06 88 VAL A C 1
ATOM 684 O O . VAL A 1 88 ? 6.145 10.824 -13.975 1.00 83.06 88 VAL A O 1
ATOM 687 N N . PHE A 1 89 ? 6.431 9.796 -12.003 1.00 79.62 89 PHE A N 1
ATOM 688 C CA . PHE A 1 89 ? 7.599 9.032 -12.428 1.00 79.62 89 PHE A CA 1
ATOM 689 C C . PHE A 1 89 ? 7.266 8.072 -13.575 1.00 79.62 89 PHE A C 1
ATOM 691 O O . PHE A 1 89 ? 8.001 8.018 -14.558 1.00 79.62 89 PHE A O 1
ATOM 698 N N . SER A 1 90 ? 6.126 7.382 -13.489 1.00 74.56 90 SER A N 1
ATOM 699 C CA . SER A 1 90 ? 5.641 6.504 -14.556 1.00 74.56 90 SER A CA 1
ATOM 700 C C . SER A 1 90 ? 5.434 7.287 -15.849 1.00 74.56 90 SER A C 1
ATOM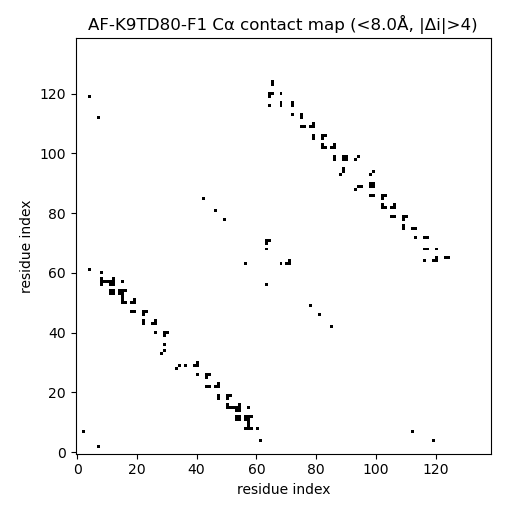 702 O O . SER A 1 90 ? 6.021 6.937 -16.858 1.00 74.56 90 SER A O 1
ATOM 704 N N . LEU A 1 91 ? 4.737 8.426 -15.810 1.00 80.44 91 LEU A N 1
ATOM 705 C CA . LEU A 1 91 ? 4.531 9.274 -16.993 1.00 80.44 91 LEU A CA 1
ATOM 706 C C . LEU A 1 91 ? 5.832 9.772 -17.645 1.00 80.44 91 LEU A C 1
ATOM 708 O O . LEU A 1 91 ? 5.839 10.064 -18.838 1.00 80.44 91 LEU A O 1
ATOM 712 N N . LEU A 1 92 ? 6.919 9.903 -16.880 1.00 79.00 92 LEU A N 1
ATOM 713 C CA . LEU A 1 92 ? 8.209 10.371 -17.392 1.00 79.00 92 LEU A CA 1
ATOM 714 C C . LEU A 1 92 ? 9.078 9.250 -17.977 1.00 79.00 92 LEU A C 1
ATOM 716 O O . LEU A 1 92 ? 9.904 9.529 -18.843 1.00 79.00 92 LEU A O 1
ATOM 720 N N . TRP A 1 93 ? 8.928 8.012 -17.498 1.00 72.75 93 TRP A N 1
ATOM 721 C CA . TRP A 1 93 ? 9.841 6.908 -17.823 1.00 72.75 93 TRP A CA 1
ATOM 722 C C . TRP A 1 93 ? 9.186 5.754 -18.588 1.00 72.75 93 TRP A C 1
ATOM 724 O O . TRP A 1 93 ? 9.865 5.049 -19.332 1.00 72.75 93 TRP A O 1
ATOM 734 N N . ASP A 1 94 ? 7.883 5.553 -18.408 1.00 67.00 94 ASP A N 1
ATOM 735 C CA . ASP A 1 94 ? 7.124 4.434 -18.952 1.00 67.00 94 ASP A CA 1
ATOM 736 C C . ASP A 1 94 ? 5.677 4.841 -19.301 1.00 67.00 94 ASP A C 1
ATOM 738 O O . ASP A 1 94 ? 4.822 5.041 -18.440 1.00 67.00 94 ASP A O 1
ATOM 742 N N . ASN A 1 95 ? 5.371 4.901 -20.599 1.00 63.81 95 ASN A N 1
ATOM 743 C CA . ASN A 1 95 ? 4.040 5.255 -21.113 1.00 63.81 95 ASN A CA 1
ATOM 744 C C . ASN A 1 95 ? 3.032 4.089 -21.078 1.00 63.81 95 ASN A C 1
ATOM 746 O O . ASN A 1 95 ? 1.993 4.134 -21.744 1.00 63.81 95 ASN A O 1
ATOM 750 N N . GLY A 1 96 ? 3.324 3.023 -20.331 1.00 69.12 96 GLY A N 1
ATOM 751 C CA . GLY A 1 96 ? 2.412 1.907 -20.134 1.00 69.12 96 GLY A CA 1
ATOM 752 C C . GLY A 1 96 ? 1.080 2.347 -19.518 1.00 69.12 96 GLY A C 1
ATOM 753 O O . GLY A 1 96 ? 1.030 2.976 -18.463 1.00 69.12 96 GLY A O 1
ATOM 754 N N . VAL A 1 97 ? -0.038 1.947 -20.134 1.00 72.31 97 VAL A N 1
ATOM 755 C CA . VAL A 1 97 ? -1.394 2.213 -19.608 1.00 72.31 97 VAL A CA 1
ATOM 756 C C . VAL A 1 97 ? -1.554 1.658 -18.184 1.00 72.31 97 VAL A C 1
ATOM 758 O O . VAL A 1 97 ? -2.186 2.281 -17.331 1.00 72.31 97 VAL A O 1
ATOM 761 N N . ALA A 1 98 ? -0.925 0.515 -17.895 1.00 69.38 98 ALA A N 1
ATOM 762 C CA . ALA A 1 98 ? -0.905 -0.084 -16.562 1.00 69.38 98 ALA A CA 1
ATOM 763 C C . ALA A 1 98 ? -0.231 0.822 -15.512 1.00 69.38 98 ALA A C 1
ATOM 765 O O . ALA A 1 98 ? -0.712 0.910 -14.379 1.00 69.38 98 ALA A O 1
ATOM 766 N N . SER A 1 99 ? 0.819 1.542 -15.910 1.00 68.88 99 SER A N 1
ATOM 767 C CA . SER A 1 99 ? 1.632 2.434 -15.075 1.00 68.88 99 SER A CA 1
ATOM 768 C C . SER A 1 99 ? 0.874 3.711 -14.678 1.00 68.88 99 SER A C 1
ATOM 770 O O . SER A 1 99 ? 1.197 4.344 -13.678 1.00 68.88 99 SER A O 1
ATOM 772 N N . ILE A 1 100 ? -0.209 4.042 -15.390 1.00 74.56 100 ILE A N 1
ATOM 773 C CA . ILE A 1 100 ? -1.133 5.143 -15.064 1.00 74.56 100 ILE A CA 1
ATOM 774 C C . ILE A 1 100 ? -2.325 4.639 -14.239 1.00 74.56 100 ILE A C 1
ATOM 776 O O . ILE A 1 100 ? -2.715 5.248 -13.238 1.00 74.56 100 ILE A O 1
ATOM 780 N N . VAL A 1 101 ? -2.913 3.508 -14.641 1.00 78.44 101 VAL A N 1
ATOM 781 C CA . VAL A 1 101 ? -4.127 2.960 -14.016 1.00 78.44 101 VAL A CA 1
ATOM 782 C C . VAL A 1 101 ? -3.867 2.522 -12.575 1.00 78.44 101 VAL A C 1
ATOM 784 O O . VAL A 1 101 ? -4.667 2.823 -11.688 1.00 78.44 101 VAL A O 1
ATOM 787 N N . LYS A 1 102 ? -2.742 1.848 -12.314 1.00 76.44 102 LYS A N 1
ATOM 788 C CA . LYS A 1 102 ? -2.401 1.329 -10.983 1.00 76.44 102 LYS A CA 1
ATOM 789 C C . LYS A 1 102 ? -2.302 2.431 -9.911 1.00 76.44 102 LYS A C 1
ATOM 791 O O . LYS A 1 102 ? -3.016 2.320 -8.908 1.00 76.44 102 LYS A O 1
ATOM 796 N N . PRO A 1 103 ? -1.504 3.502 -10.081 1.00 76.38 103 PRO A N 1
ATOM 797 C CA . PRO A 1 103 ? -1.464 4.583 -9.098 1.00 76.38 103 PRO A CA 1
ATOM 798 C C . PRO A 1 103 ? -2.775 5.375 -9.034 1.00 76.38 103 PRO A C 1
ATOM 800 O O . PRO A 1 103 ? -3.169 5.793 -7.946 1.00 76.38 103 PRO A O 1
ATOM 803 N N . GLY A 1 104 ? -3.511 5.511 -10.145 1.00 79.38 104 GLY A N 1
ATOM 804 C CA . GLY A 1 104 ? -4.843 6.130 -10.147 1.00 79.38 104 GLY A CA 1
ATOM 805 C C . GLY A 1 104 ? -5.839 5.397 -9.240 1.00 79.38 104 GLY A C 1
ATOM 806 O O . GLY A 1 104 ? -6.489 6.013 -8.392 1.00 79.38 104 GLY A O 1
ATOM 807 N N . ILE A 1 105 ? -5.900 4.067 -9.347 1.00 81.25 105 ILE A N 1
ATOM 808 C CA . ILE A 1 105 ? -6.697 3.221 -8.448 1.00 81.25 105 ILE A CA 1
ATOM 809 C C . ILE A 1 105 ? -6.188 3.346 -7.005 1.00 81.25 105 ILE A C 1
ATOM 811 O O . ILE A 1 105 ? -6.989 3.480 -6.081 1.00 81.25 105 ILE A O 1
ATOM 815 N N . GLY A 1 106 ? -4.868 3.367 -6.795 1.00 78.75 106 GLY A N 1
ATOM 816 C CA . GLY A 1 106 ? -4.262 3.548 -5.473 1.00 78.75 106 GLY A CA 1
ATOM 817 C C . GLY A 1 106 ? -4.669 4.855 -4.781 1.00 78.75 106 GLY A C 1
ATOM 818 O O . GLY A 1 106 ? -4.968 4.852 -3.584 1.00 78.75 106 GLY A O 1
ATOM 819 N N . ILE A 1 107 ? -4.742 5.961 -5.526 1.00 81.50 107 ILE A N 1
ATOM 820 C CA . ILE A 1 107 ? -5.192 7.268 -5.022 1.00 81.50 107 ILE A CA 1
ATOM 821 C C . ILE A 1 107 ? -6.679 7.226 -4.659 1.00 81.50 107 ILE A C 1
ATOM 823 O O . ILE A 1 107 ? -7.049 7.670 -3.571 1.00 81.50 107 ILE A O 1
ATOM 827 N N . LEU A 1 108 ? -7.526 6.656 -5.523 1.00 83.06 108 LEU A N 1
ATOM 828 C CA . LEU A 1 108 ? -8.962 6.488 -5.260 1.00 83.06 108 LEU A CA 1
ATOM 829 C C . LEU A 1 108 ? -9.212 5.662 -3.993 1.00 83.06 108 LEU A C 1
ATOM 831 O O . LEU A 1 108 ? -10.040 6.024 -3.157 1.00 83.06 108 LEU A O 1
ATOM 835 N N . ILE A 1 109 ? -8.449 4.585 -3.822 1.00 81.12 109 ILE A N 1
ATOM 836 C CA . ILE A 1 109 ? -8.484 3.747 -2.625 1.00 81.12 109 ILE A CA 1
ATOM 837 C C . ILE A 1 109 ? -8.073 4.552 -1.387 1.00 81.12 109 ILE A C 1
ATOM 839 O O . ILE A 1 109 ? -8.779 4.517 -0.380 1.00 81.12 109 ILE A O 1
ATOM 843 N N . CYS A 1 110 ? -6.971 5.308 -1.451 1.00 80.56 110 CYS A N 1
ATOM 844 C CA . CYS A 1 110 ? -6.535 6.159 -0.341 1.00 80.56 110 CYS A CA 1
ATOM 845 C C . CYS A 1 110 ? -7.604 7.191 0.030 1.00 80.56 110 CYS A C 1
ATOM 847 O O . CYS A 1 110 ? -7.897 7.370 1.210 1.00 80.56 110 CYS A O 1
ATOM 849 N N . TRP A 1 111 ? -8.232 7.821 -0.963 1.00 81.81 111 TRP A N 1
ATOM 850 C CA . TRP A 1 111 ? -9.320 8.771 -0.748 1.00 81.81 111 TRP A CA 1
ATOM 851 C C . TRP A 1 111 ? -10.497 8.124 -0.017 1.00 81.81 111 TRP A C 1
ATOM 853 O O . TRP A 1 111 ? -10.987 8.650 0.985 1.00 81.81 111 TRP A O 1
ATOM 863 N N . TYR A 1 112 ? -10.943 6.966 -0.500 1.00 82.00 112 TYR A N 1
ATOM 864 C CA . TYR A 1 112 ? -12.044 6.225 0.101 1.00 82.00 112 TYR A CA 1
ATOM 865 C C . TYR A 1 112 ? -11.727 5.806 1.547 1.00 82.00 112 TYR A C 1
ATOM 867 O O . TYR A 1 112 ? -12.558 5.992 2.439 1.00 82.00 112 TYR A O 1
ATOM 875 N N . LEU A 1 113 ? -10.509 5.324 1.812 1.00 78.69 113 LEU A N 1
ATOM 876 C CA . LEU A 1 113 ? -10.054 4.962 3.159 1.00 78.69 113 LEU A CA 1
ATOM 877 C C . LEU A 1 113 ? -10.023 6.175 4.093 1.00 78.69 113 LEU A C 1
ATOM 879 O O . LEU A 1 113 ? -10.498 6.079 5.224 1.00 78.69 113 LEU A O 1
ATOM 883 N N . LEU A 1 114 ? -9.518 7.318 3.622 1.00 79.88 114 LEU A N 1
ATOM 884 C CA . LEU A 1 114 ? -9.451 8.556 4.398 1.00 79.88 114 LEU A CA 1
ATOM 885 C C . LEU A 1 114 ? -10.853 9.038 4.800 1.00 79.88 114 LEU A C 1
ATOM 887 O O . LEU A 1 114 ? -11.103 9.348 5.967 1.00 79.88 114 LEU A O 1
ATOM 891 N N . ALA A 1 115 ? -11.785 9.059 3.843 1.00 79.69 115 ALA A N 1
ATOM 892 C CA . ALA A 1 115 ? -13.168 9.460 4.081 1.00 79.69 115 ALA A CA 1
ATOM 893 C C . ALA A 1 115 ? -13.854 8.538 5.101 1.00 79.69 115 ALA A C 1
ATOM 895 O O . ALA A 1 115 ? -14.511 9.007 6.036 1.00 79.69 115 ALA A O 1
ATOM 896 N N . ASN A 1 116 ? -13.651 7.226 4.963 1.00 81.00 116 ASN A N 1
ATOM 897 C CA . ASN A 1 116 ? -14.220 6.245 5.876 1.00 81.00 116 ASN A CA 1
ATOM 898 C C . ASN A 1 116 ? -13.606 6.312 7.278 1.00 81.00 116 ASN A C 1
ATOM 900 O O . ASN A 1 116 ? -14.353 6.255 8.253 1.00 81.00 116 ASN A O 1
ATOM 904 N N . ILE A 1 117 ? -12.289 6.487 7.410 1.00 77.06 117 ILE A N 1
ATOM 905 C CA . ILE A 1 117 ? -11.614 6.594 8.714 1.00 77.06 117 ILE A CA 1
ATOM 906 C C . ILE A 1 117 ? -12.057 7.835 9.473 1.00 77.06 117 ILE A C 1
ATOM 908 O O . ILE A 1 117 ? -12.356 7.728 10.660 1.00 77.06 117 ILE A O 1
ATOM 912 N N . ASN A 1 118 ? -12.172 8.984 8.807 1.00 76.12 118 ASN A N 1
ATOM 913 C CA . ASN A 1 118 ? -12.649 10.207 9.453 1.00 76.12 118 ASN A CA 1
ATOM 914 C C . ASN A 1 118 ? -14.074 10.040 9.998 1.00 76.12 118 ASN A C 1
ATOM 916 O O . ASN A 1 118 ? -14.365 10.466 11.117 1.00 76.12 118 ASN A O 1
ATOM 920 N N . ARG A 1 119 ? -14.957 9.370 9.246 1.00 78.56 119 ARG A N 1
ATOM 921 C CA . ARG A 1 119 ? -16.314 9.061 9.715 1.00 78.56 119 ARG A CA 1
ATOM 922 C C . ARG A 1 119 ? -16.297 8.081 10.889 1.00 78.56 119 ARG A C 1
ATOM 924 O O . ARG A 1 119 ? -16.986 8.303 11.880 1.00 78.56 119 ARG A O 1
ATOM 931 N N . LEU A 1 120 ? -15.519 7.005 10.774 1.00 73.19 120 LEU A N 1
ATOM 932 C CA . LEU A 1 120 ? -15.479 5.916 11.749 1.00 73.19 120 LEU A CA 1
ATOM 933 C C . LEU A 1 120 ? -14.832 6.356 13.072 1.00 73.19 120 LEU A C 1
ATOM 935 O O . LEU A 1 120 ? -15.297 5.977 14.146 1.00 73.19 120 LEU A O 1
ATOM 939 N N . SER A 1 121 ? -13.800 7.200 12.998 1.00 72.75 121 SER A N 1
ATOM 940 C CA . SER A 1 121 ? -13.147 7.809 14.156 1.00 72.75 121 SER A CA 1
ATOM 941 C C . SER A 1 121 ? -14.105 8.71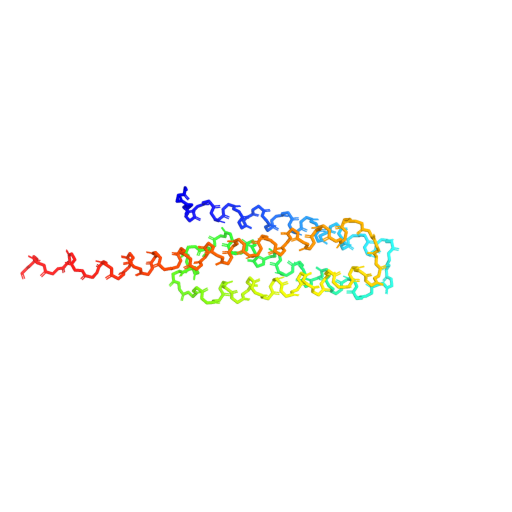3 14.929 1.00 72.75 121 SER A C 1
ATOM 943 O O . SER A 1 121 ? -14.187 8.571 16.146 1.00 72.75 121 SER A O 1
ATOM 945 N N . ARG A 1 122 ? -14.895 9.553 14.241 1.00 74.75 122 ARG A N 1
ATOM 946 C CA . ARG A 1 122 ? -15.936 10.368 14.891 1.00 74.75 122 ARG A CA 1
ATOM 947 C C . ARG A 1 122 ? -16.985 9.507 15.591 1.00 74.75 122 ARG A C 1
ATOM 949 O O . ARG A 1 122 ? -17.232 9.716 16.770 1.00 74.75 122 ARG A O 1
ATOM 956 N N . SER A 1 123 ? -17.515 8.480 14.919 1.00 75.12 123 SER A N 1
ATOM 957 C CA . SER A 1 123 ? -18.516 7.596 15.536 1.00 75.12 123 SER A CA 1
ATOM 958 C C . SER A 1 123 ? -17.988 6.835 16.758 1.00 75.12 123 SER A C 1
ATOM 960 O O . SER A 1 123 ? -18.712 6.664 17.732 1.00 75.12 123 SER A O 1
ATOM 962 N N . LEU A 1 124 ? -16.720 6.404 16.737 1.00 73.44 124 LEU A N 1
ATOM 963 C CA . LEU A 1 124 ? -16.089 5.719 17.873 1.00 73.44 124 LEU A CA 1
ATOM 964 C C . LEU A 1 124 ? -15.818 6.670 19.047 1.00 73.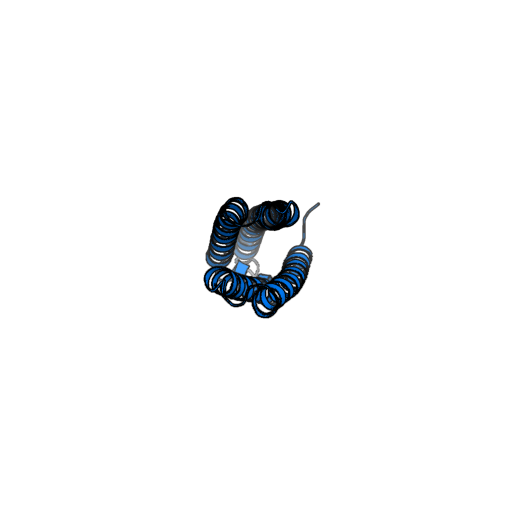44 124 LEU A C 1
ATOM 966 O O . LEU A 1 124 ? -15.944 6.267 20.201 1.00 73.44 124 LEU A O 1
ATOM 970 N N . GLN A 1 125 ? -15.448 7.923 18.769 1.00 70.81 125 GLN A N 1
ATOM 971 C CA . GLN A 1 125 ? -15.278 8.947 19.803 1.00 70.81 125 GLN A CA 1
ATOM 972 C C . GLN A 1 125 ? -16.612 9.309 20.463 1.00 70.81 125 GLN A C 1
ATOM 974 O O . GLN A 1 125 ? -16.664 9.416 21.684 1.00 70.81 125 GLN A O 1
ATOM 979 N N . GLU A 1 126 ? -17.686 9.432 19.682 1.00 73.06 126 GLU A N 1
ATOM 980 C CA . GLU A 1 126 ? -19.043 9.672 20.188 1.00 73.06 126 GLU A CA 1
ATOM 981 C C . GLU A 1 126 ? -19.539 8.511 21.069 1.00 73.06 126 GLU A C 1
ATOM 983 O O . GLU A 1 126 ? -20.059 8.746 22.158 1.00 73.06 126 GLU A O 1
ATOM 988 N N . GLU A 1 127 ? -19.304 7.259 20.659 1.00 71.25 127 GLU A N 1
ATOM 989 C CA . GLU A 1 127 ? -19.675 6.065 21.434 1.00 71.25 127 GLU A CA 1
ATOM 990 C C . GLU A 1 127 ? -18.906 5.973 22.767 1.00 71.25 127 GLU A C 1
ATOM 992 O O . GLU A 1 127 ? -19.489 5.678 23.812 1.00 71.25 127 GLU A O 1
ATOM 997 N N . MET A 1 128 ? -17.602 6.281 22.775 1.00 64.88 128 MET A N 1
ATOM 998 C CA . MET A 1 128 ? -16.821 6.314 24.020 1.00 64.88 128 MET A CA 1
ATOM 999 C C . MET A 1 128 ? -17.168 7.512 24.916 1.00 64.88 128 MET A C 1
ATOM 1001 O O . MET A 1 128 ? -17.115 7.380 26.138 1.00 64.88 128 MET A O 1
ATOM 1005 N N . ALA A 1 129 ? -17.562 8.652 24.341 1.00 63.78 129 ALA A N 1
ATOM 1006 C CA . ALA A 1 129 ? -18.019 9.825 25.087 1.00 63.78 129 ALA A CA 1
ATOM 1007 C C . ALA A 1 129 ? -19.412 9.639 25.718 1.00 63.78 129 ALA A C 1
ATOM 1009 O O . ALA A 1 129 ? -19.724 10.319 26.693 1.00 63.78 129 ALA A O 1
ATOM 1010 N N . GLN A 1 130 ? -20.231 8.709 25.214 1.00 61.06 130 GLN A N 1
ATOM 1011 C CA . GLN A 1 130 ? -21.531 8.348 25.801 1.00 61.06 130 GLN A CA 1
ATOM 1012 C C . GLN A 1 130 ? -21.439 7.307 26.930 1.00 61.06 130 GLN A C 1
ATOM 1014 O O . GLN A 1 130 ? -22.329 7.239 27.774 1.00 61.06 130 GLN A O 1
ATOM 1019 N N . LYS A 1 131 ? -20.339 6.550 27.021 1.00 56.72 131 LYS A N 1
ATOM 1020 C CA . LYS A 1 131 ? -20.101 5.555 28.081 1.00 56.72 131 LYS A CA 1
ATOM 1021 C C . LYS A 1 131 ? -19.776 6.038 29.523 1.00 56.72 131 LYS A C 1
ATOM 1023 O O . LYS A 1 131 ? -19.638 5.155 30.370 1.00 56.72 131 LYS A O 1
ATOM 1028 N N . PRO A 1 132 ? -19.649 7.336 29.895 1.00 51.53 132 PRO A N 1
ATOM 1029 C CA . PRO A 1 132 ? -19.286 7.706 31.272 1.00 51.53 132 PRO A CA 1
ATOM 1030 C C . PRO A 1 132 ? -20.388 7.590 32.339 1.00 51.53 132 PRO A C 1
ATOM 1032 O O . PRO A 1 132 ? -20.056 7.719 33.514 1.00 51.53 132 PRO A O 1
ATOM 1035 N N . ASN A 1 133 ? -21.669 7.403 31.989 1.00 54.03 133 ASN A N 1
ATOM 1036 C CA . ASN A 1 133 ? -22.772 7.705 32.924 1.00 54.03 133 ASN A CA 1
ATOM 1037 C C . ASN A 1 133 ? -23.660 6.529 33.373 1.00 54.03 133 ASN A C 1
ATOM 1039 O O . ASN A 1 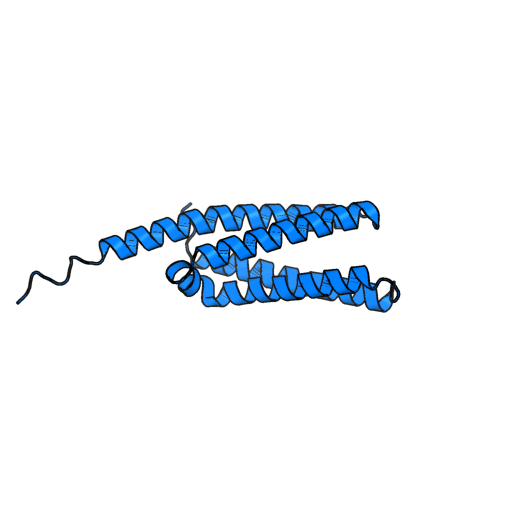133 ? -24.622 6.760 34.094 1.00 54.03 133 ASN A O 1
ATOM 1043 N N . GLU A 1 134 ? -23.344 5.280 33.019 1.00 53.06 134 GLU A N 1
ATOM 1044 C CA . GLU A 1 134 ? -24.131 4.112 33.474 1.00 53.06 134 GLU A CA 1
ATOM 1045 C C . GLU A 1 134 ? -23.625 3.466 34.776 1.00 53.06 134 GLU A C 1
ATOM 1047 O O . GLU A 1 134 ? -24.195 2.480 35.224 1.00 53.06 134 GLU A O 1
ATOM 1052 N N . ASN A 1 135 ? -22.580 4.003 35.420 1.00 50.56 135 ASN A N 1
ATOM 1053 C CA . ASN A 1 135 ? -21.974 3.363 36.600 1.00 50.56 135 ASN A CA 1
ATOM 1054 C C . ASN A 1 135 ? -21.888 4.280 37.834 1.00 50.56 135 ASN A C 1
ATOM 1056 O O . ASN A 1 135 ? -20.874 4.294 38.532 1.00 50.56 135 ASN A O 1
ATOM 1060 N N . LYS A 1 136 ? -22.916 5.109 38.070 1.00 51.19 136 LYS A N 1
ATOM 1061 C CA . LYS A 1 136 ? -22.958 6.019 39.232 1.00 51.19 136 LYS A CA 1
ATOM 1062 C C . LYS A 1 136 ? -24.298 6.125 39.971 1.00 51.19 136 LYS A C 1
ATOM 1064 O O . LYS A 1 136 ? -24.439 7.028 40.789 1.00 51.19 136 LYS A O 1
ATOM 1069 N N . THR A 1 137 ? -25.246 5.215 39.747 1.00 52.44 137 THR A N 1
ATOM 1070 C CA . THR A 1 137 ? -26.550 5.237 40.447 1.00 52.44 137 THR A CA 1
ATOM 1071 C C . THR A 1 137 ? -26.846 4.043 41.342 1.00 52.44 137 THR A C 1
ATOM 1073 O O . THR A 1 137 ? -27.971 3.955 41.804 1.00 52.44 137 THR A O 1
ATOM 1076 N N . ASP A 1 138 ? -25.867 3.197 41.668 1.00 52.31 138 ASP A N 1
ATOM 1077 C CA . ASP A 1 138 ? -26.056 2.142 42.671 1.00 52.31 138 ASP A CA 1
ATOM 1078 C C . ASP A 1 138 ? -24.834 2.061 43.602 1.00 52.31 138 ASP A C 1
ATOM 1080 O O . ASP A 1 138 ? -23.848 1.395 43.281 1.00 52.31 138 ASP A O 1
ATOM 1084 N N . ASN A 1 139 ? -24.869 2.826 44.702 1.00 49.53 139 ASN A N 1
ATOM 1085 C CA . ASN A 1 139 ? -24.356 2.479 46.043 1.00 49.53 139 ASN A CA 1
ATOM 1086 C C . ASN A 1 139 ? -24.551 3.642 47.021 1.00 49.53 139 ASN A C 1
ATOM 1088 O O . ASN A 1 139 ? -23.989 4.732 46.765 1.00 49.53 139 ASN A O 1
#

pLDDT: mean 75.34, std 9.01, range [47.34, 85.88]

Solvent-accessible surface area (backbone atoms only — not comparable to full-atom values): 7545 Å² total; per-residue (Å²): 134,88,80,48,74,66,56,56,28,49,49,32,35,53,51,13,54,53,44,39,56,51,33,52,52,50,45,51,45,37,61,73,77,37,70,83,46,58,67,60,50,52,52,35,52,53,51,39,55,52,19,51,49,35,37,51,41,30,76,44,44,74,62,40,44,75,74,43,46,66,58,56,50,49,51,40,50,50,51,33,52,50,30,51,54,50,31,55,50,22,69,75,76,40,88,49,68,65,46,51,50,54,31,53,52,50,36,53,50,32,52,53,50,48,57,49,47,59,52,50,37,51,54,51,51,51,55,60,69,65,62,80,73,85,84,79,87,87,133